Protein AF-A0A6P1EK55-F1 (afdb_monomer_lite)

Structure (mmCIF, N/CA/C/O backbone):
data_AF-A0A6P1EK55-F1
#
_entry.id   AF-A0A6P1EK55-F1
#
loop_
_atom_site.group_PDB
_atom_site.id
_atom_site.type_symbol
_atom_site.label_atom_id
_atom_site.label_alt_id
_atom_site.label_comp_id
_atom_site.label_asym_id
_atom_site.label_entity_id
_atom_site.label_seq_id
_atom_site.pdbx_PDB_ins_code
_atom_site.Cartn_x
_atom_site.Cartn_y
_atom_site.Cartn_z
_atom_site.occupancy
_atom_site.B_iso_or_equiv
_atom_site.auth_seq_id
_atom_site.auth_comp_id
_atom_site.auth_asym_id
_atom_site.auth_atom_id
_atom_site.pdbx_PDB_model_num
ATOM 1 N N . MET A 1 1 ? -19.192 19.370 23.115 1.00 61.22 1 MET A N 1
ATOM 2 C CA . MET A 1 1 ? -19.013 20.114 21.843 1.00 61.22 1 MET A CA 1
ATOM 3 C C . MET A 1 1 ? -17.616 20.716 21.624 1.00 61.22 1 MET A C 1
ATOM 5 O O . MET A 1 1 ? -16.922 20.220 20.747 1.00 61.22 1 MET A O 1
ATOM 9 N N . ARG A 1 2 ? -17.144 21.756 22.346 1.00 69.31 2 ARG A N 1
ATOM 10 C CA . ARG A 1 2 ? -15.851 22.427 22.015 1.00 69.31 2 ARG A CA 1
ATOM 11 C C . ARG A 1 2 ? -14.612 21.523 22.202 1.00 69.31 2 ARG A C 1
ATOM 13 O O . ARG A 1 2 ? -13.735 21.512 21.346 1.00 69.31 2 ARG A O 1
ATOM 20 N N . PHE A 1 3 ? -14.596 20.698 23.254 1.00 78.00 3 PHE A N 1
ATOM 21 C CA . PHE A 1 3 ? -13.532 19.711 23.511 1.00 78.00 3 PHE A CA 1
ATOM 22 C C . PHE A 1 3 ? -13.549 18.509 22.555 1.00 78.00 3 PHE A C 1
ATOM 24 O O . PHE A 1 3 ? -12.496 17.969 22.231 1.00 78.00 3 PHE A O 1
ATOM 31 N N . GLU A 1 4 ? -14.721 18.106 22.060 1.00 84.00 4 GLU A N 1
ATOM 32 C CA . GLU A 1 4 ? -14.837 17.007 21.088 1.00 84.00 4 GLU A CA 1
ATOM 33 C C . GLU A 1 4 ? -14.301 17.418 19.720 1.00 84.00 4 GLU A C 1
ATOM 35 O O . GLU A 1 4 ? -13.569 16.655 19.099 1.00 84.00 4 GLU A O 1
ATOM 40 N N . ARG A 1 5 ? -14.582 18.655 19.285 1.00 85.00 5 ARG A N 1
ATOM 41 C CA . ARG A 1 5 ? -13.997 19.208 18.055 1.00 85.00 5 ARG A CA 1
ATOM 42 C C . ARG A 1 5 ? -12.472 19.275 18.144 1.00 85.00 5 ARG A C 1
ATOM 44 O O . ARG A 1 5 ? -11.796 18.894 17.198 1.00 85.00 5 ARG A O 1
ATOM 51 N N . LEU A 1 6 ? -11.927 19.701 19.286 1.00 88.44 6 LEU A N 1
ATOM 52 C CA . LEU A 1 6 ? -10.477 19.735 19.498 1.00 88.44 6 LEU A CA 1
ATOM 53 C C . LEU A 1 6 ? -9.859 18.329 19.465 1.00 88.44 6 LEU A C 1
ATOM 55 O O . LEU A 1 6 ? -8.860 18.122 18.784 1.00 88.44 6 LEU A O 1
ATOM 59 N N . ARG A 1 7 ? -10.474 17.353 20.145 1.00 85.88 7 ARG A N 1
ATOM 60 C CA . ARG A 1 7 ? -10.045 15.945 20.092 1.00 85.88 7 ARG A CA 1
ATOM 61 C C . ARG A 1 7 ? -10.078 15.385 18.675 1.00 85.88 7 ARG A C 1
ATOM 63 O O . ARG A 1 7 ? -9.138 14.706 18.281 1.00 85.88 7 ARG A O 1
ATOM 70 N N . PHE A 1 8 ? -11.115 15.709 17.907 1.00 87.06 8 PHE A N 1
ATOM 71 C CA . PHE A 1 8 ? -11.221 15.312 16.509 1.00 87.06 8 PHE A CA 1
ATOM 72 C C . PHE A 1 8 ? -10.061 15.874 15.676 1.00 87.06 8 PHE A C 1
ATOM 74 O O . PHE A 1 8 ? -9.346 15.102 15.039 1.00 87.06 8 PHE A O 1
ATOM 81 N N . TYR A 1 9 ? -9.793 17.183 15.749 1.00 89.88 9 TYR A N 1
ATOM 82 C CA . TYR A 1 9 ? -8.681 17.790 15.009 1.00 89.88 9 TYR A CA 1
ATOM 83 C C . TYR A 1 9 ? -7.315 17.237 15.423 1.00 89.88 9 TYR A C 1
ATOM 85 O O . TYR A 1 9 ? -6.498 16.937 14.557 1.00 89.88 9 TYR A O 1
ATOM 93 N N . LEU A 1 10 ? -7.079 17.040 16.723 1.00 90.31 10 LEU A N 1
ATOM 94 C CA . LEU A 1 10 ? -5.837 16.438 17.216 1.00 90.31 10 LEU A CA 1
ATOM 95 C C . LEU A 1 10 ? -5.678 14.991 16.739 1.00 90.31 10 LEU A C 1
ATOM 97 O O . LEU A 1 10 ? -4.589 14.609 16.321 1.00 90.31 10 LEU A O 1
ATOM 101 N N . SER A 1 11 ? -6.757 14.202 16.743 1.00 88.06 11 SER A N 1
ATOM 102 C CA . SER A 1 11 ? -6.728 12.834 16.219 1.00 88.06 11 SER A CA 1
ATOM 103 C C . SER A 1 11 ? -6.469 12.797 14.712 1.00 88.06 11 SER A C 1
ATOM 105 O O . SER A 1 11 ? -5.687 11.968 14.257 1.00 88.06 11 SER A O 1
ATOM 107 N N . GLY A 1 12 ? -7.043 13.733 13.948 1.00 87.31 12 GLY A N 1
ATOM 108 C CA . GLY A 1 12 ? -6.786 13.871 12.515 1.00 87.31 12 GLY A CA 1
ATOM 109 C C . GLY A 1 12 ? -5.339 14.266 12.224 1.00 87.31 12 GLY A C 1
ATOM 110 O O . GLY A 1 12 ? -4.690 13.643 11.389 1.00 87.31 12 GLY A O 1
ATOM 111 N N . LEU A 1 13 ? -4.793 15.238 12.961 1.00 92.62 13 LEU A N 1
ATOM 112 C CA . LEU A 1 13 ? -3.391 15.637 12.828 1.00 92.62 13 LEU A CA 1
ATOM 113 C C . LEU A 1 13 ? -2.445 14.475 13.163 1.00 92.62 13 LEU A C 1
ATOM 115 O O . LEU A 1 13 ? -1.515 14.195 12.409 1.00 92.62 13 LEU A O 1
ATOM 119 N N . ALA A 1 14 ? -2.710 13.764 14.261 1.00 90.56 14 ALA A N 1
ATOM 120 C CA . ALA A 1 14 ? -1.938 12.592 14.655 1.00 90.56 14 ALA A CA 1
ATOM 121 C C . ALA A 1 14 ? -1.996 11.484 13.589 1.00 90.56 14 ALA A C 1
ATOM 123 O O . ALA A 1 14 ? -0.974 10.865 13.301 1.00 90.56 14 ALA A O 1
ATOM 124 N N . ALA A 1 15 ? -3.158 11.279 12.960 1.00 90.50 15 ALA A N 1
ATOM 125 C CA . ALA A 1 15 ? -3.330 10.338 11.858 1.00 90.50 15 ALA A CA 1
ATOM 126 C C . ALA A 1 15 ? -2.449 10.700 10.656 1.00 90.50 15 ALA A C 1
ATOM 128 O O . ALA A 1 15 ? -1.764 9.832 10.117 1.00 90.50 15 ALA A O 1
ATOM 129 N N . VAL A 1 16 ? -2.418 11.978 10.264 1.00 92.94 16 VAL A N 1
ATOM 130 C CA . VAL A 1 16 ? -1.593 12.457 9.143 1.00 92.94 16 VAL A CA 1
ATOM 131 C C . VAL A 1 16 ? -0.109 12.234 9.429 1.00 92.94 16 VAL A C 1
ATOM 133 O O . VAL A 1 16 ? 0.592 11.647 8.607 1.00 92.94 16 VAL A O 1
ATOM 136 N N . VAL A 1 17 ? 0.375 12.632 10.609 1.00 94.00 17 VAL A N 1
ATOM 137 C CA . VAL A 1 17 ? 1.786 12.426 10.985 1.00 94.00 17 VAL A CA 1
ATOM 138 C C . VAL A 1 17 ? 2.134 10.937 11.009 1.00 94.00 17 VAL A C 1
ATOM 140 O O . VAL A 1 17 ? 3.157 10.521 10.462 1.00 94.00 17 VAL A O 1
ATOM 143 N N . PHE A 1 18 ? 1.267 10.118 11.604 1.00 92.44 18 PHE A N 1
ATOM 144 C CA . PHE A 1 18 ? 1.476 8.679 11.690 1.00 92.44 18 PHE A CA 1
ATOM 145 C C . PHE A 1 18 ? 1.440 7.998 10.320 1.00 92.44 18 PHE A C 1
ATOM 147 O O . PHE A 1 18 ? 2.222 7.083 10.080 1.00 92.44 18 PHE A O 1
ATOM 154 N N . TYR A 1 19 ? 0.586 8.463 9.407 1.00 93.12 19 TYR A N 1
ATOM 155 C CA . TYR A 1 19 ? 0.544 7.988 8.028 1.00 93.12 19 TYR A CA 1
ATOM 156 C C . TYR A 1 19 ? 1.894 8.181 7.335 1.00 93.12 19 TYR A C 1
ATOM 158 O O . TYR A 1 19 ? 2.440 7.213 6.812 1.00 93.12 19 TYR A O 1
ATOM 166 N N . PHE A 1 20 ? 2.472 9.388 7.384 1.00 93.25 20 PHE A N 1
ATOM 167 C CA . PHE A 1 20 ? 3.785 9.646 6.781 1.00 93.25 20 PHE A CA 1
ATOM 168 C C . PHE A 1 20 ? 4.875 8.774 7.405 1.00 93.25 20 PHE A C 1
ATOM 170 O O . PHE A 1 20 ? 5.688 8.184 6.692 1.00 93.25 20 PHE A O 1
ATOM 177 N N . TYR A 1 21 ? 4.868 8.652 8.734 1.00 93.88 21 TYR A N 1
ATOM 178 C CA . TYR A 1 21 ? 5.820 7.801 9.438 1.00 93.88 21 TYR A CA 1
ATOM 179 C C . TYR A 1 21 ? 5.698 6.332 9.011 1.00 93.88 21 TYR A C 1
ATOM 181 O O . TYR A 1 21 ? 6.701 5.710 8.661 1.00 93.88 21 TYR A O 1
ATOM 189 N N . MET A 1 22 ? 4.478 5.785 8.990 1.00 92.50 22 MET A N 1
ATOM 190 C CA . MET A 1 22 ? 4.251 4.391 8.614 1.00 92.50 22 MET A CA 1
ATOM 191 C C . MET A 1 22 ? 4.515 4.126 7.145 1.00 92.50 22 MET A C 1
ATOM 193 O O . MET A 1 22 ? 5.096 3.095 6.824 1.00 92.50 22 MET A O 1
ATOM 197 N N . PHE A 1 23 ? 4.162 5.051 6.259 1.00 92.00 23 PHE A N 1
ATOM 198 C CA . PHE A 1 23 ? 4.492 4.937 4.848 1.00 92.00 23 PHE A CA 1
ATOM 199 C C . PHE A 1 23 ? 6.008 4.805 4.648 1.00 92.00 23 PHE A C 1
ATOM 201 O O . PHE A 1 23 ? 6.459 3.847 4.025 1.00 92.00 23 PHE A O 1
ATOM 208 N N . HIS A 1 24 ? 6.812 5.685 5.256 1.00 92.06 24 HIS A N 1
ATOM 209 C CA . HIS A 1 24 ? 8.272 5.589 5.167 1.00 92.06 24 HIS A CA 1
ATOM 210 C C . HIS A 1 24 ? 8.844 4.354 5.873 1.00 92.06 24 HIS A C 1
ATOM 212 O O . HIS A 1 24 ? 9.852 3.802 5.429 1.00 92.06 24 HIS A O 1
ATOM 218 N N . ALA A 1 25 ? 8.231 3.902 6.969 1.00 90.81 25 ALA A N 1
ATOM 219 C CA . ALA A 1 25 ? 8.637 2.671 7.640 1.00 90.81 25 ALA A CA 1
ATOM 220 C C . ALA A 1 25 ? 8.401 1.444 6.745 1.00 90.81 25 ALA A C 1
ATOM 222 O O . ALA A 1 25 ? 9.315 0.642 6.557 1.00 90.81 25 ALA A O 1
ATOM 223 N N . LEU A 1 26 ? 7.213 1.334 6.144 1.00 90.19 26 LEU A N 1
ATOM 224 C CA . LEU A 1 26 ? 6.860 0.275 5.199 1.00 90.19 26 LEU A CA 1
ATOM 225 C C . LEU A 1 26 ? 7.749 0.325 3.954 1.00 90.19 26 LEU A C 1
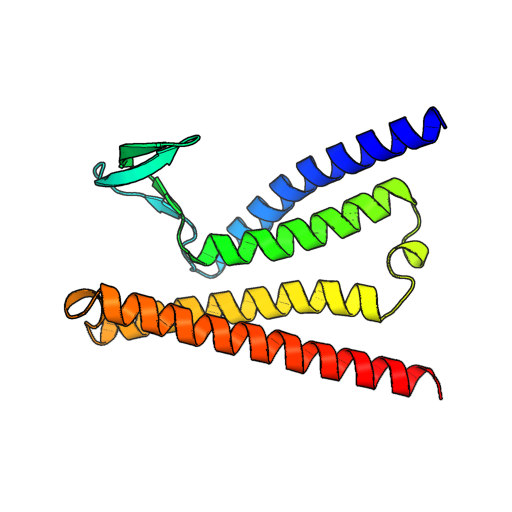ATOM 227 O O . LEU A 1 26 ? 8.304 -0.696 3.560 1.00 90.19 26 LEU A O 1
ATOM 231 N N . GLU A 1 27 ? 7.969 1.515 3.397 1.00 90.31 27 GLU A N 1
ATOM 232 C CA . GLU A 1 27 ? 8.888 1.741 2.280 1.00 90.31 27 GLU A CA 1
ATOM 233 C C . GLU A 1 27 ? 10.302 1.231 2.605 1.00 90.31 27 GLU A C 1
ATOM 235 O O . GLU A 1 27 ? 10.913 0.521 1.807 1.00 90.31 27 GLU A O 1
ATOM 240 N N . ARG A 1 28 ? 10.832 1.526 3.800 1.00 90.12 28 ARG A N 1
ATOM 241 C CA . ARG A 1 28 ? 12.145 1.018 4.235 1.00 90.12 28 ARG A CA 1
ATOM 242 C C . ARG A 1 28 ? 12.172 -0.500 4.389 1.00 90.12 28 ARG A C 1
ATOM 244 O O . ARG A 1 28 ? 13.184 -1.108 4.051 1.00 90.12 28 ARG A O 1
ATOM 251 N N . ILE A 1 29 ? 11.107 -1.107 4.912 1.00 88.81 29 ILE A N 1
ATOM 252 C CA . ILE A 1 29 ? 11.009 -2.567 5.060 1.00 88.81 29 ILE A CA 1
ATOM 253 C C . ILE A 1 29 ? 11.040 -3.234 3.683 1.00 88.81 29 ILE A C 1
ATOM 255 O O . ILE A 1 29 ? 11.835 -4.140 3.460 1.00 88.81 29 ILE A O 1
ATOM 259 N N . VAL A 1 30 ? 10.239 -2.735 2.745 1.00 88.69 30 VAL A N 1
ATOM 260 C CA . VAL A 1 30 ? 10.130 -3.266 1.380 1.00 88.69 30 VAL A CA 1
ATOM 261 C C . VAL A 1 30 ? 11.453 -3.134 0.627 1.00 88.69 30 VAL A C 1
ATOM 263 O O . VAL A 1 30 ? 11.931 -4.111 0.052 1.00 88.69 30 VAL A O 1
ATOM 266 N N . ASN A 1 31 ? 12.119 -1.980 0.736 1.00 87.00 31 ASN A N 1
ATOM 267 C CA . ASN A 1 31 ? 13.450 -1.790 0.157 1.00 87.00 31 ASN A CA 1
ATOM 268 C C . ASN A 1 31 ? 14.499 -2.739 0.765 1.00 87.00 31 ASN A C 1
ATOM 270 O O . ASN A 1 31 ? 15.365 -3.235 0.048 1.00 87.00 31 ASN A O 1
ATOM 274 N N . ARG A 1 32 ? 14.420 -3.054 2.068 1.00 88.56 32 ARG A N 1
ATOM 275 C CA . ARG A 1 32 ? 15.298 -4.064 2.697 1.00 88.56 32 ARG A CA 1
ATOM 276 C C . ARG A 1 32 ? 15.045 -5.483 2.190 1.00 88.56 32 ARG A C 1
ATOM 278 O O . ARG A 1 32 ? 15.960 -6.297 2.233 1.00 88.56 32 ARG A O 1
ATOM 285 N N . CYS A 1 33 ? 13.846 -5.770 1.693 1.00 85.31 33 CYS A N 1
ATOM 286 C CA . CYS A 1 33 ? 13.527 -7.027 1.018 1.00 85.31 33 CYS A CA 1
ATOM 287 C C . CYS A 1 33 ? 13.997 -7.060 -0.449 1.00 85.31 33 CYS A C 1
ATOM 289 O O . CYS A 1 33 ? 13.692 -8.017 -1.153 1.00 85.31 33 CYS A O 1
ATOM 291 N N . GLY A 1 34 ? 14.724 -6.039 -0.919 1.00 84.12 34 GLY A N 1
ATOM 292 C CA . GLY A 1 34 ? 15.222 -5.955 -2.294 1.00 84.12 34 GLY A CA 1
ATOM 293 C C . GLY A 1 34 ? 14.181 -5.482 -3.310 1.00 84.12 34 GLY A C 1
ATOM 294 O O . GLY A 1 34 ? 14.447 -5.501 -4.508 1.00 84.12 34 GLY A O 1
ATOM 295 N N . ILE A 1 35 ? 13.004 -5.045 -2.854 1.00 84.94 35 ILE A N 1
ATOM 296 C CA . ILE A 1 35 ? 11.946 -4.531 -3.723 1.00 84.94 35 ILE A CA 1
ATOM 297 C C . ILE A 1 35 ? 12.134 -3.023 -3.858 1.00 84.94 35 ILE A C 1
ATOM 299 O O . ILE A 1 35 ? 11.997 -2.279 -2.888 1.00 84.94 35 ILE A O 1
ATOM 303 N N . ILE A 1 36 ? 12.452 -2.577 -5.069 1.00 85.38 36 ILE A N 1
ATOM 304 C CA . ILE A 1 36 ? 12.715 -1.170 -5.369 1.00 85.38 36 ILE A CA 1
ATOM 305 C C . ILE A 1 36 ? 11.394 -0.400 -5.321 1.00 85.38 36 ILE A C 1
ATOM 307 O O . ILE A 1 36 ? 10.511 -0.647 -6.137 1.00 85.38 36 ILE A O 1
ATOM 311 N N . THR A 1 37 ? 11.254 0.552 -4.394 1.00 83.94 37 THR A N 1
ATOM 312 C CA . THR A 1 37 ? 10.054 1.408 -4.327 1.00 83.94 37 THR A CA 1
ATOM 313 C C . THR A 1 37 ? 10.180 2.679 -5.165 1.00 83.94 37 THR A C 1
ATOM 315 O O . THR A 1 37 ? 9.170 3.187 -5.655 1.00 83.94 37 THR A O 1
ATOM 318 N N . ARG A 1 38 ? 11.404 3.174 -5.376 1.00 85.06 38 ARG A N 1
ATOM 319 C CA . ARG A 1 38 ? 11.707 4.377 -6.166 1.00 85.06 38 ARG A CA 1
ATOM 320 C C . ARG A 1 38 ? 12.776 4.087 -7.202 1.00 85.06 38 ARG A C 1
ATOM 322 O O . ARG A 1 38 ? 13.804 3.499 -6.880 1.00 85.06 38 ARG A O 1
ATOM 329 N N . ILE A 1 39 ? 12.538 4.533 -8.427 1.00 83.00 39 ILE A N 1
ATOM 330 C CA . ILE A 1 39 ? 13.489 4.438 -9.527 1.00 83.00 39 ILE A CA 1
ATOM 331 C C . ILE A 1 39 ? 14.130 5.807 -9.702 1.00 83.00 39 ILE A C 1
ATOM 333 O O . ILE A 1 39 ? 13.448 6.765 -10.057 1.00 83.00 39 ILE A O 1
ATOM 337 N N . HIS A 1 40 ? 15.441 5.869 -9.485 1.00 84.94 40 HIS A N 1
ATOM 338 C CA . HIS A 1 40 ? 16.241 7.039 -9.820 1.00 84.94 40 HIS A CA 1
ATOM 339 C C . HIS A 1 40 ? 16.782 6.899 -11.245 1.00 84.94 40 HIS A C 1
ATOM 341 O O . HIS A 1 40 ? 17.460 5.919 -11.569 1.00 84.94 40 HIS A O 1
ATOM 347 N N . TYR A 1 41 ? 16.492 7.871 -12.104 1.00 80.50 41 TYR A N 1
ATOM 348 C CA . TYR A 1 41 ? 17.034 7.947 -13.453 1.00 80.50 41 TYR A CA 1
ATOM 349 C C . TYR A 1 41 ? 18.314 8.780 -13.451 1.00 80.50 41 TYR A C 1
ATOM 351 O O . TYR A 1 41 ? 18.301 9.964 -13.129 1.00 80.50 41 TYR A O 1
ATOM 359 N N . SER A 1 42 ? 19.419 8.183 -13.905 1.00 83.88 42 SER A N 1
ATOM 360 C CA . SER A 1 42 ? 20.710 8.872 -14.060 1.00 83.88 42 SER A CA 1
ATOM 361 C C . SER A 1 42 ? 20.678 10.036 -15.059 1.00 83.88 42 SER A C 1
ATOM 363 O O . SER A 1 42 ? 21.588 10.860 -15.091 1.00 83.88 42 SER A O 1
ATOM 365 N N . SER A 1 43 ? 19.649 10.108 -15.901 1.00 84.19 43 SER A N 1
ATOM 366 C CA . SER A 1 43 ? 19.382 11.236 -16.789 1.00 84.19 43 SER A CA 1
ATOM 367 C C . SER A 1 43 ? 17.883 11.530 -16.776 1.00 84.19 43 SER A C 1
ATOM 369 O O . SER A 1 43 ? 17.108 10.567 -16.830 1.00 84.19 43 SER A O 1
ATOM 371 N N . PRO A 1 44 ? 17.462 12.809 -16.733 1.00 84.25 44 PRO A N 1
ATOM 372 C CA . PRO A 1 44 ? 16.048 13.160 -16.674 1.00 84.25 44 PRO A CA 1
ATOM 373 C C . PRO A 1 44 ? 15.263 12.517 -17.822 1.00 84.25 44 PRO A C 1
ATOM 375 O O . PRO A 1 44 ? 15.692 12.522 -18.981 1.00 84.25 44 PRO A O 1
ATOM 378 N N . LYS A 1 45 ? 14.112 11.922 -17.502 1.00 82.50 45 LYS A N 1
ATOM 379 C CA . LYS A 1 45 ? 13.217 11.303 -18.484 1.00 82.50 45 LYS A CA 1
ATOM 380 C C . LYS A 1 45 ? 11.989 12.181 -18.665 1.00 82.50 45 LYS A C 1
ATOM 382 O O . LYS A 1 45 ? 11.301 12.480 -17.696 1.00 82.50 45 LYS A O 1
ATOM 387 N N . LYS A 1 46 ? 11.682 12.546 -19.912 1.00 84.81 46 LYS A N 1
ATOM 388 C CA . LYS A 1 46 ? 10.444 13.264 -20.235 1.00 84.81 46 LYS A CA 1
ATOM 389 C C . LYS A 1 46 ? 9.244 12.331 -20.106 1.00 84.81 46 LYS A C 1
ATOM 391 O O . LYS A 1 46 ? 9.196 11.304 -20.787 1.00 84.81 46 LYS A O 1
ATOM 396 N N . LYS A 1 47 ? 8.292 12.681 -19.245 1.00 82.62 47 LYS A N 1
ATOM 397 C CA . LYS A 1 47 ? 7.046 11.936 -19.029 1.00 82.62 47 LYS A CA 1
ATOM 398 C C . LYS A 1 47 ? 5.867 12.894 -18.886 1.00 82.62 47 LYS A C 1
ATOM 400 O O . LYS A 1 47 ? 6.028 14.065 -18.557 1.00 82.62 47 LYS A O 1
ATOM 405 N N . TRP A 1 48 ? 4.673 12.374 -19.155 1.00 82.31 48 TRP A N 1
ATOM 406 C CA . TRP A 1 48 ? 3.433 13.071 -18.844 1.00 82.31 48 TRP A CA 1
ATOM 407 C C . TRP A 1 48 ? 3.142 12.946 -17.350 1.00 82.31 48 TRP A C 1
ATOM 409 O O . TRP A 1 48 ? 2.929 11.842 -16.851 1.00 82.31 48 TRP A O 1
ATOM 419 N N . THR A 1 49 ? 3.116 14.080 -16.663 1.00 80.06 49 THR A N 1
ATOM 420 C CA . THR A 1 49 ? 2.835 14.190 -15.232 1.00 80.06 49 THR A CA 1
ATOM 421 C C . THR A 1 49 ? 1.540 14.970 -15.054 1.00 80.06 49 THR A C 1
ATOM 423 O O . THR A 1 49 ? 1.347 16.021 -15.665 1.00 80.06 49 THR A O 1
ATOM 426 N N . TYR A 1 50 ? 0.633 14.456 -14.229 1.00 76.50 50 TYR A N 1
ATOM 427 C CA . TYR A 1 50 ? -0.603 15.154 -13.889 1.00 76.50 50 TYR A CA 1
ATOM 428 C C . TYR A 1 50 ? -0.357 16.042 -12.666 1.00 76.50 50 TYR A C 1
ATOM 430 O O . TYR A 1 50 ? -0.041 15.534 -11.589 1.00 76.50 50 TYR A O 1
ATOM 438 N N . ILE A 1 51 ? -0.452 17.362 -12.835 1.00 80.62 51 ILE A N 1
ATOM 439 C CA . ILE A 1 51 ? -0.197 18.349 -11.776 1.00 80.62 51 ILE A CA 1
ATOM 440 C C . ILE A 1 51 ? -1.420 19.260 -11.670 1.00 80.62 51 ILE A C 1
ATOM 442 O O . ILE A 1 51 ? -1.778 19.952 -12.623 1.00 80.62 51 ILE A O 1
ATOM 446 N N . GLY A 1 52 ? -2.069 19.268 -10.504 1.00 83.19 52 GLY A N 1
ATOM 447 C CA . GLY A 1 52 ? -3.351 19.954 -10.339 1.00 83.19 52 GLY A CA 1
ATOM 448 C C . GLY A 1 52 ? -4.406 19.326 -11.248 1.00 83.19 52 GLY A C 1
ATOM 449 O O . GLY A 1 52 ? -4.701 18.146 -11.093 1.00 83.19 52 GLY A O 1
ATOM 450 N N . ASP A 1 53 ? -4.914 20.102 -12.206 1.00 87.81 53 ASP A N 1
ATOM 451 C CA . ASP A 1 53 ? -5.952 19.667 -13.150 1.00 87.81 53 ASP A CA 1
ATOM 452 C C . ASP A 1 53 ? -5.464 19.534 -14.604 1.00 87.81 53 ASP A C 1
ATOM 454 O O . ASP A 1 53 ? -6.269 19.413 -15.525 1.00 87.81 53 ASP A O 1
ATOM 458 N N . ASN A 1 54 ? -4.148 19.563 -14.841 1.00 86.31 54 ASN A N 1
ATOM 459 C CA . ASN A 1 54 ? -3.586 19.530 -16.191 1.00 86.31 54 ASN A CA 1
ATOM 460 C C . ASN A 1 54 ? -2.470 18.491 -16.336 1.00 86.31 54 ASN A C 1
ATOM 462 O O . ASN A 1 54 ? -1.717 18.195 -15.405 1.00 86.31 54 ASN A O 1
ATOM 466 N N . TRP A 1 55 ? -2.346 17.970 -17.556 1.00 88.25 55 TRP A N 1
ATOM 467 C CA . TRP A 1 55 ? -1.224 17.139 -17.972 1.00 88.25 55 TRP A CA 1
ATOM 468 C C . TRP A 1 55 ? -0.076 18.020 -18.458 1.00 88.25 55 TRP A C 1
ATOM 470 O O . TRP A 1 55 ? -0.248 18.827 -19.370 1.00 88.25 55 TRP A O 1
ATOM 480 N N . TYR A 1 56 ? 1.101 17.829 -17.872 1.00 84.75 56 TYR A N 1
ATOM 481 C CA . TYR A 1 56 ? 2.336 18.505 -18.252 1.00 84.75 56 TYR A CA 1
ATOM 482 C C . TYR A 1 56 ? 3.341 17.484 -18.764 1.00 84.75 56 TYR A C 1
ATOM 484 O O . TYR A 1 56 ? 3.432 16.378 -18.236 1.00 84.75 56 TYR A O 1
ATOM 492 N N . PHE A 1 57 ? 4.094 17.848 -19.796 1.00 87.31 57 PHE A N 1
ATOM 493 C CA . PHE A 1 57 ? 5.201 17.035 -20.278 1.00 87.31 57 PHE A CA 1
ATOM 494 C C . PHE A 1 57 ? 6.489 17.556 -19.644 1.00 87.31 57 PHE A C 1
ATOM 496 O O . PHE A 1 57 ? 7.016 18.577 -20.083 1.00 87.31 57 PHE A O 1
ATOM 503 N N . ASP A 1 58 ? 6.940 16.888 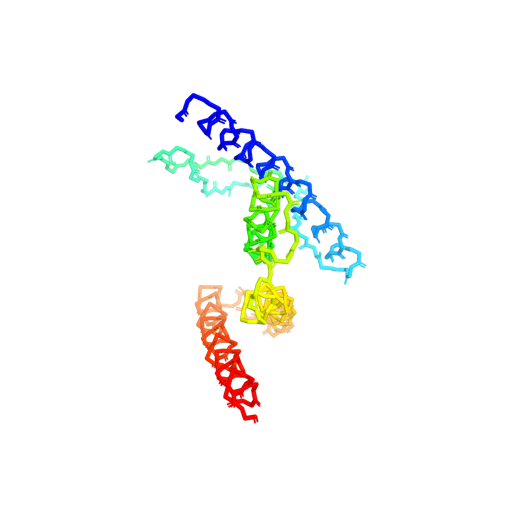-18.584 1.00 86.19 58 ASP A N 1
ATOM 504 C CA . ASP A 1 58 ? 8.015 17.370 -17.713 1.00 86.19 58 ASP A CA 1
ATOM 505 C C . ASP A 1 58 ? 9.153 16.348 -17.586 1.00 86.19 58 ASP A C 1
ATOM 507 O O . ASP A 1 58 ? 8.995 15.160 -17.889 1.00 86.19 58 ASP A O 1
ATOM 511 N N . GLU A 1 59 ? 10.324 16.823 -17.175 1.00 87.06 59 GLU A N 1
ATOM 512 C CA . GLU A 1 59 ? 11.519 16.015 -16.960 1.00 87.06 59 GLU A CA 1
ATOM 513 C C . GLU A 1 59 ? 11.572 15.492 -15.525 1.00 87.06 59 GLU A C 1
ATOM 515 O O . GLU A 1 59 ? 11.687 16.242 -14.561 1.00 87.06 59 GLU A O 1
ATOM 520 N N . VAL A 1 60 ? 11.517 14.168 -15.387 1.00 81.50 60 VAL A N 1
ATOM 521 C CA . VAL A 1 60 ? 11.465 13.490 -14.094 1.00 81.50 60 VAL A CA 1
ATOM 522 C C . VAL A 1 60 ? 12.761 12.715 -13.865 1.00 81.50 60 VAL A C 1
ATOM 524 O O . VAL A 1 60 ? 13.180 11.913 -14.706 1.00 81.50 60 VAL A O 1
ATOM 527 N N . THR A 1 61 ? 13.403 12.955 -12.722 1.00 85.56 61 THR A N 1
ATOM 528 C CA . THR A 1 61 ? 14.610 12.235 -12.275 1.00 85.56 61 THR A CA 1
ATOM 529 C C . THR A 1 61 ? 14.294 11.086 -11.327 1.00 85.56 61 THR A C 1
ATOM 531 O O . THR A 1 61 ? 15.046 10.122 -11.287 1.00 85.56 61 THR A O 1
ATOM 534 N N . ASP A 1 62 ? 13.180 11.159 -10.602 1.00 80.75 62 ASP A N 1
ATOM 535 C CA . ASP A 1 62 ? 12.741 10.132 -9.659 1.00 80.75 62 ASP A CA 1
ATOM 536 C C . ASP A 1 62 ? 11.293 9.753 -9.924 1.00 80.75 62 ASP A C 1
ATOM 538 O O . ASP A 1 62 ? 10.424 10.618 -10.000 1.00 80.75 62 ASP A O 1
ATOM 542 N N . ASP A 1 63 ? 11.030 8.455 -10.019 1.00 79.62 63 ASP A N 1
ATOM 543 C CA . ASP A 1 63 ? 9.682 7.938 -10.219 1.00 79.62 63 ASP A CA 1
ATOM 544 C C . ASP A 1 63 ? 9.345 6.867 -9.185 1.00 79.62 63 ASP A C 1
ATOM 546 O O . ASP A 1 63 ? 10.201 6.090 -8.745 1.00 79.62 63 ASP A O 1
ATOM 550 N N . PHE A 1 64 ? 8.081 6.827 -8.781 1.00 80.50 64 PHE A N 1
ATOM 551 C CA . PHE A 1 64 ? 7.595 5.790 -7.888 1.00 80.50 64 PHE A CA 1
ATOM 552 C C . PHE A 1 64 ? 7.271 4.539 -8.691 1.00 80.50 64 PHE A C 1
ATOM 554 O O . PHE A 1 64 ? 6.664 4.582 -9.759 1.00 80.50 64 PHE A O 1
ATOM 561 N N . THR A 1 65 ? 7.639 3.386 -8.146 1.00 80.88 65 THR A N 1
ATOM 562 C CA . THR A 1 65 ? 7.147 2.121 -8.688 1.00 80.88 65 THR A CA 1
ATOM 563 C C . THR A 1 65 ? 5.673 1.939 -8.346 1.00 80.88 65 THR A C 1
ATOM 565 O O . THR A 1 65 ? 5.162 2.447 -7.346 1.00 80.88 65 THR A O 1
ATOM 568 N N . SER A 1 66 ? 4.982 1.140 -9.147 1.00 75.94 66 SER A N 1
ATOM 569 C CA . SER A 1 66 ? 3.592 0.757 -8.897 1.00 75.94 66 SER A CA 1
ATOM 570 C C . SER A 1 66 ? 3.401 -0.012 -7.578 1.00 75.94 66 SER A C 1
ATOM 572 O O . SER A 1 66 ? 2.303 0.012 -7.026 1.00 75.94 66 SER A O 1
ATOM 574 N N . VAL A 1 67 ? 4.471 -0.592 -7.016 1.00 81.88 67 VAL A N 1
ATOM 575 C CA . VAL A 1 67 ? 4.505 -1.215 -5.679 1.00 81.88 67 VAL A CA 1
ATOM 576 C C . VAL A 1 67 ? 4.102 -0.224 -4.586 1.00 81.88 67 VAL A C 1
ATOM 578 O O . VAL A 1 67 ? 3.440 -0.593 -3.617 1.00 81.88 67 VAL A O 1
ATOM 581 N N . VAL A 1 68 ? 4.448 1.056 -4.749 1.00 84.50 68 VAL A N 1
ATOM 582 C CA . VAL A 1 68 ? 4.160 2.103 -3.759 1.00 84.50 68 VAL A CA 1
ATOM 583 C C . VAL A 1 68 ? 2.663 2.302 -3.546 1.00 84.50 68 VAL A C 1
ATOM 585 O O . VAL A 1 68 ? 2.236 2.592 -2.427 1.00 84.50 68 VAL A O 1
ATOM 588 N N . VAL A 1 69 ? 1.847 2.057 -4.575 1.00 80.62 69 VAL A N 1
ATOM 589 C CA . VAL A 1 69 ? 0.383 2.136 -4.471 1.00 80.62 69 VAL A CA 1
ATOM 590 C C . VAL A 1 69 ? -0.142 1.156 -3.418 1.00 80.62 69 VAL A C 1
ATO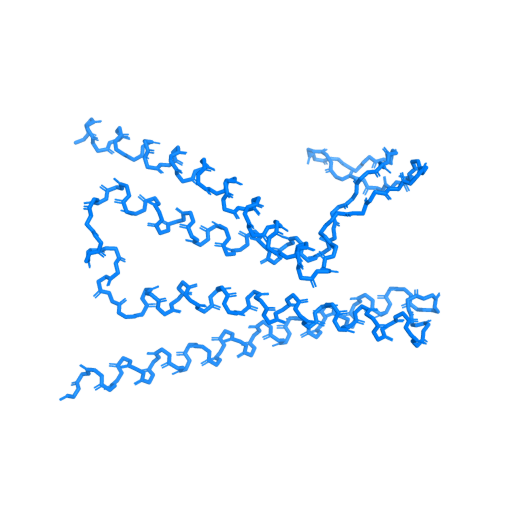M 592 O O . VAL A 1 69 ? -1.010 1.507 -2.618 1.00 80.62 69 VAL A O 1
ATOM 595 N N . PHE A 1 70 ? 0.448 -0.038 -3.341 1.00 83.94 70 PHE A N 1
ATOM 596 C CA . PHE A 1 70 ? 0.092 -1.056 -2.353 1.00 83.94 70 PHE A CA 1
ATOM 597 C C . PHE A 1 70 ? 0.621 -0.757 -0.945 1.00 83.94 70 PHE A C 1
ATOM 599 O O . PHE A 1 70 ? 0.188 -1.399 0.004 1.00 83.94 70 PHE A O 1
ATOM 606 N N . LEU A 1 71 ? 1.503 0.234 -0.772 1.00 86.94 71 LEU A N 1
ATOM 607 C CA . LEU A 1 71 ? 1.963 0.698 0.545 1.00 86.94 71 LEU A CA 1
ATOM 608 C C . LEU A 1 71 ? 1.079 1.800 1.128 1.00 86.94 71 LEU A C 1
ATOM 610 O O . LEU A 1 71 ? 0.974 1.917 2.351 1.00 86.94 71 LEU A O 1
ATOM 614 N N . PHE A 1 72 ? 0.396 2.574 0.280 1.00 86.69 72 PHE A N 1
ATOM 615 C CA . PHE A 1 72 ? -0.536 3.600 0.746 1.00 86.69 72 PHE A CA 1
ATOM 616 C C . PHE A 1 72 ? -1.710 3.007 1.514 1.00 86.69 72 PHE A C 1
ATOM 618 O O . PHE A 1 72 ? -2.080 3.521 2.567 1.00 86.69 72 PHE A O 1
ATOM 625 N N . VAL A 1 73 ? -2.268 1.904 1.020 1.00 85.50 73 VAL A N 1
ATOM 626 C CA . VAL A 1 73 ? -3.424 1.246 1.633 1.00 85.50 73 VAL A CA 1
ATOM 627 C C . VAL A 1 73 ? -3.153 0.814 3.085 1.00 85.50 73 VAL A C 1
ATOM 629 O O . VAL A 1 73 ? -3.872 1.276 3.972 1.00 85.50 73 VAL A O 1
ATOM 632 N N . PRO A 1 74 ? -2.118 0.008 3.399 1.00 85.62 74 PRO A N 1
ATOM 633 C CA . PRO A 1 74 ? -1.832 -0.382 4.775 1.00 85.62 74 PRO A CA 1
ATOM 634 C C . PRO A 1 74 ? -1.420 0.815 5.641 1.00 85.62 74 PRO A C 1
ATOM 636 O O . PRO A 1 74 ? -1.800 0.862 6.809 1.00 85.62 74 PRO A O 1
ATOM 639 N N . ALA A 1 75 ? -0.720 1.817 5.092 1.00 89.00 75 ALA A N 1
ATOM 640 C CA . ALA A 1 75 ? -0.401 3.040 5.830 1.00 89.00 75 ALA A CA 1
ATOM 641 C C . ALA A 1 75 ? -1.668 3.824 6.229 1.00 89.00 75 ALA A C 1
ATOM 643 O O . ALA A 1 75 ? -1.776 4.267 7.375 1.00 89.00 75 ALA A O 1
ATOM 644 N N . LEU A 1 76 ? -2.647 3.958 5.326 1.00 87.50 76 LEU A N 1
ATOM 645 C CA . LEU A 1 76 ? -3.942 4.591 5.604 1.00 87.50 76 LEU A CA 1
ATOM 646 C C . LEU A 1 76 ? -4.748 3.799 6.632 1.00 87.50 76 LEU A C 1
ATOM 648 O O . LEU A 1 76 ? -5.296 4.384 7.564 1.00 87.50 76 LEU A O 1
ATOM 652 N N . VAL A 1 77 ? -4.795 2.473 6.492 1.00 86.38 77 VAL A N 1
ATOM 653 C CA . VAL A 1 77 ? -5.500 1.593 7.431 1.00 86.38 77 VAL A CA 1
ATOM 654 C C . VAL A 1 77 ? -4.899 1.724 8.831 1.00 86.38 77 VAL A C 1
ATOM 656 O O . VAL A 1 77 ? -5.621 1.991 9.790 1.00 86.38 77 VAL A O 1
ATOM 659 N N . LEU A 1 78 ? -3.575 1.621 8.960 1.00 87.81 78 LEU A N 1
ATOM 660 C CA . LEU A 1 78 ? -2.882 1.787 10.239 1.00 87.81 78 LEU A CA 1
ATOM 661 C C . LEU A 1 78 ? -3.086 3.193 10.824 1.00 87.81 78 LEU A C 1
ATOM 663 O O . LEU A 1 78 ? -3.336 3.327 12.021 1.00 87.81 78 LEU A O 1
ATOM 667 N N . SER A 1 79 ? -3.042 4.231 9.985 1.00 89.69 79 SER A N 1
ATOM 668 C CA . SER A 1 79 ? -3.327 5.615 10.378 1.00 89.69 79 SER A CA 1
ATOM 669 C C . SER A 1 79 ? -4.753 5.801 10.896 1.00 89.69 79 SER A C 1
ATOM 671 O O . SER A 1 79 ? -4.948 6.439 11.929 1.00 89.69 79 SER A O 1
ATOM 673 N N . TYR A 1 80 ? -5.744 5.173 10.265 1.00 87.88 80 TYR A N 1
ATOM 674 C CA . TYR A 1 80 ? -7.127 5.186 10.734 1.00 87.88 80 TYR A CA 1
ATOM 675 C C . TYR A 1 80 ? -7.278 4.547 12.124 1.00 87.88 80 TYR A C 1
ATOM 677 O O . TYR A 1 80 ? -7.903 5.134 13.015 1.00 87.88 80 TYR A O 1
ATOM 685 N N . TYR A 1 81 ? -6.674 3.375 12.352 1.00 84.50 81 TYR A N 1
ATOM 686 C CA . TYR A 1 81 ? -6.705 2.735 13.673 1.00 84.50 81 TYR A CA 1
ATOM 687 C C . TYR A 1 81 ? -5.956 3.559 14.723 1.00 84.50 81 TYR A C 1
ATOM 689 O O . TYR A 1 81 ? -6.425 3.675 15.857 1.00 84.50 81 TYR A O 1
ATOM 697 N N . PHE A 1 82 ? -4.848 4.199 14.345 1.00 86.38 82 PHE A N 1
ATOM 698 C CA . PHE A 1 82 ? -4.125 5.119 15.217 1.00 86.38 82 PHE A CA 1
ATOM 699 C C . PHE A 1 82 ? -4.955 6.366 15.561 1.00 86.38 82 PHE A C 1
ATOM 701 O O . PHE A 1 82 ? -5.012 6.765 16.721 1.00 86.38 82 PHE A O 1
ATOM 708 N N . ALA A 1 83 ? -5.687 6.934 14.600 1.00 86.69 83 ALA A N 1
ATOM 709 C CA . ALA A 1 83 ? -6.607 8.046 14.837 1.00 86.69 83 ALA A CA 1
ATOM 710 C C . ALA A 1 83 ? -7.685 7.671 15.864 1.00 86.69 83 ALA A C 1
ATOM 712 O O . ALA A 1 83 ? -7.938 8.418 16.811 1.00 86.69 83 ALA A O 1
ATOM 713 N N . ARG A 1 84 ? -8.285 6.478 15.722 1.00 85.00 84 ARG A N 1
ATOM 714 C CA . ARG A 1 84 ? -9.259 5.945 16.690 1.00 85.00 84 ARG A CA 1
ATOM 715 C C . ARG A 1 84 ? -8.633 5.733 18.065 1.00 85.00 84 ARG A C 1
ATOM 717 O O . ARG A 1 84 ? -9.269 6.064 19.064 1.00 85.00 84 ARG A O 1
ATOM 724 N N . LEU A 1 85 ? -7.399 5.232 18.123 1.00 86.81 85 LEU A N 1
ATOM 725 C CA . LEU A 1 85 ? -6.645 5.084 19.368 1.00 86.81 85 LEU A CA 1
ATOM 726 C C . LEU A 1 85 ? -6.465 6.423 20.078 1.00 86.81 85 LEU A C 1
ATOM 728 O O . LEU A 1 85 ? -6.785 6.525 21.256 1.00 86.81 85 LEU A O 1
ATOM 732 N N . VAL A 1 86 ? -6.020 7.456 19.366 1.00 87.00 86 VAL A N 1
ATOM 733 C CA . VAL A 1 86 ? -5.828 8.800 19.930 1.00 87.00 86 VAL A CA 1
ATOM 734 C C . VAL A 1 86 ? -7.164 9.423 20.348 1.00 87.00 86 VAL A C 1
ATOM 736 O O . VAL A 1 86 ? -7.242 10.108 21.366 1.00 87.00 86 VAL A O 1
ATOM 739 N N . TYR A 1 87 ? -8.238 9.172 19.595 1.00 85.19 87 TYR A N 1
ATOM 740 C CA . TYR A 1 87 ? -9.555 9.731 19.889 1.00 85.19 87 TYR A CA 1
ATOM 741 C C . TYR A 1 87 ? -10.207 9.107 21.135 1.00 85.19 87 TYR A C 1
ATOM 743 O O . TYR A 1 87 ? -10.728 9.829 21.989 1.00 85.19 87 TYR A O 1
ATOM 751 N N . PHE A 1 88 ? -10.186 7.774 21.253 1.00 84.56 88 PHE A N 1
ATOM 752 C CA . PHE A 1 88 ? -10.845 7.050 22.347 1.00 84.56 88 PHE A CA 1
ATOM 753 C C . PHE A 1 88 ? -9.931 6.762 23.542 1.00 84.56 88 PHE A C 1
ATOM 755 O O . PHE A 1 88 ? -10.442 6.557 24.640 1.00 84.56 88 PHE A O 1
ATOM 762 N N . TRP A 1 89 ? -8.611 6.756 23.338 1.00 82.62 89 TRP A N 1
ATOM 763 C CA . TRP A 1 89 ? -7.584 6.397 24.326 1.00 82.62 89 TRP A CA 1
ATOM 764 C C . TRP A 1 89 ? -7.737 4.997 24.942 1.00 82.62 89 TRP A C 1
ATOM 766 O O . TRP A 1 89 ? -7.179 4.707 25.997 1.00 82.62 89 TRP A O 1
ATOM 776 N N . ASP A 1 90 ? -8.492 4.119 24.282 1.00 80.94 90 ASP A N 1
ATOM 777 C CA . ASP A 1 90 ? -8.843 2.794 24.783 1.00 80.94 90 ASP A CA 1
ATOM 778 C C . ASP A 1 90 ? -8.663 1.744 23.683 1.00 80.94 90 ASP A C 1
ATOM 780 O O . ASP A 1 90 ? -9.441 1.669 22.729 1.00 80.94 90 ASP A O 1
ATOM 784 N N . LEU A 1 91 ? -7.637 0.904 23.841 1.00 75.38 91 LEU A N 1
ATOM 785 C CA . LEU A 1 91 ? -7.332 -0.201 22.930 1.00 75.38 91 LEU A CA 1
ATOM 786 C C . LEU A 1 91 ? -8.487 -1.200 22.814 1.00 75.38 91 LEU A C 1
ATOM 788 O O . LEU A 1 91 ? -8.771 -1.665 21.710 1.00 75.38 91 LEU A O 1
ATOM 792 N N . LYS A 1 92 ? -9.182 -1.502 23.920 1.00 76.25 92 LYS A N 1
ATOM 793 C CA . LYS A 1 92 ? -10.313 -2.441 23.911 1.00 76.25 92 LYS A CA 1
ATOM 794 C C . LYS A 1 92 ? -11.485 -1.879 23.123 1.00 76.25 92 LYS A C 1
ATOM 796 O O . LYS A 1 92 ? -12.214 -2.636 22.501 1.00 76.25 92 LYS A O 1
ATOM 801 N N . ARG A 1 93 ? -11.659 -0.557 23.118 1.00 73.62 93 ARG A N 1
ATOM 802 C CA . ARG A 1 93 ? -12.717 0.116 22.353 1.00 73.62 93 ARG A CA 1
ATOM 803 C C . ARG A 1 93 ? -12.384 0.265 20.867 1.00 73.62 93 ARG A C 1
ATOM 805 O O . ARG A 1 93 ? -13.289 0.354 20.041 1.00 73.62 93 ARG A O 1
ATOM 812 N N . VAL A 1 94 ? -11.100 0.310 20.516 1.00 70.75 94 VAL A N 1
ATOM 813 C CA . VAL A 1 94 ? -10.635 0.384 19.120 1.00 70.75 94 VAL A CA 1
ATOM 814 C C . VAL A 1 94 ? -10.682 -0.985 18.447 1.00 70.75 94 VAL A C 1
ATOM 816 O O . VAL A 1 94 ? -11.139 -1.081 17.312 1.00 70.75 94 VAL A O 1
ATOM 819 N N . PHE A 1 95 ? -10.265 -2.029 19.164 1.00 73.94 95 PHE A N 1
ATOM 820 C CA . PHE A 1 95 ? -10.268 -3.421 18.710 1.00 73.94 95 PHE A CA 1
ATOM 821 C C . PHE A 1 95 ? -11.323 -4.245 19.451 1.00 73.94 95 PHE A C 1
ATOM 823 O O . PHE A 1 95 ? -11.070 -5.370 19.877 1.00 73.94 95 PHE A O 1
ATOM 830 N N . SER A 1 96 ? -12.511 -3.666 19.634 1.00 66.94 96 SER A N 1
ATOM 831 C CA . SER A 1 96 ? -13.603 -4.293 20.387 1.00 66.94 96 SER A CA 1
ATOM 832 C C . SER A 1 96 ? -14.104 -5.577 19.743 1.00 66.94 96 SER A C 1
ATOM 834 O O . SER A 1 96 ? -14.657 -6.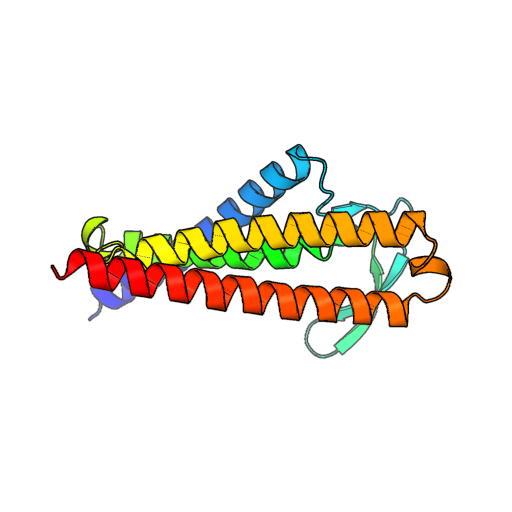440 20.419 1.00 66.94 96 SER A O 1
ATOM 836 N N . THR A 1 97 ? -13.899 -5.705 18.435 1.00 61.94 97 THR A N 1
ATOM 837 C CA . THR A 1 97 ? -14.326 -6.850 17.649 1.00 61.94 97 THR A CA 1
ATOM 838 C C . THR A 1 97 ? -13.114 -7.483 16.995 1.00 61.94 97 THR A C 1
ATOM 840 O O . THR A 1 97 ? -12.307 -6.801 16.366 1.00 61.94 97 THR A O 1
ATOM 843 N N . TRP A 1 98 ? -13.026 -8.810 17.052 1.00 66.00 98 TRP A N 1
ATOM 844 C CA . TRP A 1 98 ? -12.019 -9.574 16.309 1.00 66.00 98 TRP A CA 1
ATOM 845 C C . TRP A 1 98 ? -12.058 -9.261 14.802 1.00 66.00 98 TRP A C 1
ATOM 847 O O . TRP A 1 98 ? -11.039 -9.298 14.123 1.00 66.00 98 TRP A O 1
ATOM 857 N N . CYS A 1 99 ? -13.233 -8.865 14.300 1.00 68.06 99 CYS A N 1
ATOM 858 C CA . CYS A 1 99 ? -13.434 -8.371 12.942 1.00 68.06 99 CYS A CA 1
ATOM 859 C C . CYS A 1 99 ? -12.582 -7.127 12.621 1.00 68.06 99 CYS A C 1
ATOM 861 O O . CYS A 1 99 ? -12.033 -7.049 11.529 1.00 68.06 99 CYS A O 1
ATOM 863 N N . ASP A 1 100 ? -12.402 -6.197 13.568 1.00 69.88 100 ASP A N 1
ATOM 864 C CA . ASP A 1 100 ? -11.614 -4.972 13.366 1.00 69.88 100 ASP A CA 1
ATOM 865 C C . ASP A 1 100 ? -10.111 -5.274 13.271 1.00 69.88 100 ASP A C 1
ATOM 867 O O . ASP A 1 100 ? -9.432 -4.806 12.359 1.00 69.88 100 ASP A O 1
ATOM 871 N N . ALA A 1 101 ? -9.584 -6.103 14.178 1.00 72.38 101 ALA A N 1
ATOM 872 C CA . ALA A 1 101 ? -8.188 -6.550 14.119 1.00 72.38 101 ALA A CA 1
ATOM 873 C C . ALA A 1 101 ? -7.928 -7.448 12.893 1.00 72.38 101 ALA A C 1
ATOM 875 O O . ALA A 1 101 ? -6.880 -7.370 12.244 1.00 72.38 101 ALA A O 1
ATOM 876 N N . GLY A 1 102 ? -8.916 -8.271 12.540 1.00 78.44 102 GLY A N 1
ATOM 877 C CA . GLY A 1 102 ? -8.922 -9.097 11.342 1.00 78.44 102 GLY A CA 1
ATOM 878 C C . GLY A 1 102 ? -8.896 -8.268 10.058 1.00 78.44 102 GLY A C 1
ATOM 879 O O . GLY A 1 102 ? -8.126 -8.570 9.156 1.00 78.44 102 GLY A O 1
ATOM 880 N N . LEU A 1 103 ? -9.665 -7.183 9.972 1.00 78.69 103 LEU A N 1
ATOM 881 C CA . LEU A 1 103 ? -9.637 -6.263 8.831 1.00 78.69 103 LEU A CA 1
ATOM 882 C C . LEU A 1 103 ? -8.272 -5.586 8.678 1.00 78.69 103 LEU A C 1
ATOM 884 O O . LEU A 1 103 ? -7.720 -5.575 7.579 1.00 78.69 103 LEU A O 1
ATOM 888 N N . ALA A 1 104 ? -7.701 -5.074 9.773 1.00 80.19 104 ALA A N 1
ATOM 889 C CA . ALA A 1 104 ? -6.379 -4.449 9.752 1.00 80.19 104 ALA A CA 1
ATOM 890 C C . ALA A 1 104 ? -5.292 -5.420 9.260 1.00 80.19 104 ALA A C 1
ATOM 892 O O . ALA A 1 104 ? -4.513 -5.091 8.366 1.00 80.19 104 ALA A O 1
ATOM 893 N N . SER A 1 105 ? -5.268 -6.637 9.812 1.00 82.31 105 SER A N 1
ATOM 894 C CA . SER A 1 105 ? -4.312 -7.674 9.407 1.00 82.31 105 SER A CA 1
ATOM 895 C C . SER A 1 105 ? -4.530 -8.142 7.967 1.00 82.31 105 SER A C 1
ATOM 897 O O . SER A 1 105 ? -3.551 -8.348 7.254 1.00 82.31 105 SER A O 1
ATOM 899 N N . GLY A 1 106 ? -5.779 -8.212 7.501 1.00 84.75 106 GLY A N 1
ATOM 900 C CA . GLY A 1 106 ? -6.104 -8.546 6.113 1.00 84.75 106 GLY A CA 1
ATOM 901 C C . GLY A 1 106 ? -5.545 -7.555 5.110 1.00 84.75 106 GLY A C 1
ATOM 902 O O . GLY A 1 106 ? -4.973 -7.964 4.105 1.00 84.75 106 GLY A O 1
ATOM 903 N N . TRP A 1 107 ? -5.624 -6.258 5.407 1.00 84.56 107 TRP A N 1
ATOM 904 C CA . TRP A 1 107 ? -5.016 -5.239 4.554 1.00 84.56 107 TRP A CA 1
ATOM 905 C C . TRP A 1 107 ? -3.493 -5.335 4.523 1.00 84.56 107 TRP A C 1
ATOM 907 O O . TRP A 1 107 ? -2.904 -5.186 3.456 1.00 84.56 107 TRP A O 1
ATOM 917 N N . ILE A 1 108 ? -2.849 -5.620 5.656 1.00 85.44 108 ILE A N 1
ATOM 918 C CA . ILE A 1 108 ? -1.387 -5.767 5.720 1.00 85.44 108 ILE A CA 1
ATOM 919 C C . ILE A 1 108 ? -0.936 -6.999 4.928 1.00 85.44 108 ILE A C 1
ATOM 921 O O . ILE A 1 108 ? -0.080 -6.887 4.052 1.00 85.44 108 ILE A O 1
ATOM 925 N N . VAL A 1 109 ? -1.533 -8.162 5.205 1.00 86.62 109 VAL A N 1
ATOM 926 C CA . VAL A 1 109 ? -1.193 -9.427 4.538 1.00 86.62 109 VAL A CA 1
ATOM 927 C C . VAL A 1 109 ? -1.532 -9.357 3.052 1.00 86.62 109 VAL A C 1
ATOM 929 O O . VAL A 1 109 ? -0.692 -9.685 2.222 1.00 86.62 109 VAL A O 1
ATOM 932 N N . GLY A 1 110 ? -2.724 -8.871 2.705 1.00 86.75 110 GLY A N 1
ATOM 933 C CA . GLY A 1 110 ? -3.157 -8.716 1.319 1.00 86.75 110 GLY A CA 1
ATOM 934 C C . GLY A 1 110 ? -2.240 -7.795 0.521 1.00 86.75 110 GLY A C 1
ATOM 935 O O . GLY A 1 110 ? -1.838 -8.144 -0.584 1.00 86.75 110 GLY A O 1
ATOM 936 N N . SER A 1 111 ? -1.827 -6.664 1.102 1.00 86.94 111 SER A N 1
ATOM 937 C CA . SER A 1 111 ? -0.874 -5.759 0.448 1.00 86.94 111 SER A CA 1
ATOM 938 C C . SER A 1 111 ? 0.485 -6.428 0.244 1.00 86.94 111 SER A C 1
ATOM 940 O O . SER A 1 111 ? 1.051 -6.325 -0.838 1.00 86.94 111 SER A O 1
ATOM 942 N N . ALA A 1 112 ? 0.991 -7.170 1.234 1.00 86.12 112 ALA A N 1
ATOM 943 C CA . ALA A 1 112 ? 2.244 -7.912 1.093 1.00 86.12 112 ALA A CA 1
ATOM 944 C C . ALA A 1 112 ? 2.176 -8.973 -0.023 1.00 86.12 112 ALA A C 1
ATOM 946 O O . ALA A 1 112 ? 3.118 -9.094 -0.807 1.00 86.12 112 ALA A O 1
ATOM 947 N N . VAL A 1 113 ? 1.056 -9.697 -0.133 1.00 89.31 113 VAL A N 1
ATOM 948 C CA . VAL A 1 113 ? 0.823 -10.676 -1.209 1.00 89.31 113 VAL A CA 1
ATOM 949 C C . VAL A 1 113 ? 0.804 -9.994 -2.576 1.00 89.31 113 VAL A C 1
ATOM 951 O O . VAL A 1 113 ? 1.499 -10.447 -3.479 1.00 89.31 113 VAL A O 1
ATOM 954 N N . LEU A 1 114 ? 0.080 -8.880 -2.719 1.00 89.88 114 LEU A N 1
ATOM 955 C CA . LEU A 1 114 ? -0.003 -8.139 -3.984 1.00 89.88 114 LEU A CA 1
ATOM 956 C C . LEU A 1 114 ? 1.347 -7.552 -4.406 1.00 89.88 114 LEU A C 1
ATOM 958 O O . LEU A 1 114 ? 1.676 -7.551 -5.588 1.00 89.88 114 LEU A O 1
ATOM 962 N N . ILE A 1 115 ? 2.157 -7.097 -3.449 1.00 88.38 115 ILE A N 1
ATOM 963 C CA . ILE A 1 115 ? 3.522 -6.627 -3.712 1.00 88.38 115 ILE A CA 1
ATOM 964 C C . ILE A 1 115 ? 4.395 -7.774 -4.234 1.00 88.38 115 ILE A C 1
ATOM 966 O O . ILE A 1 115 ? 5.117 -7.602 -5.221 1.00 88.38 115 ILE A O 1
ATOM 970 N N . ALA A 1 116 ? 4.327 -8.944 -3.596 1.00 88.31 116 ALA A N 1
ATOM 971 C CA . ALA A 1 116 ? 5.079 -10.119 -4.022 1.00 88.31 116 ALA A CA 1
ATOM 972 C C . ALA A 1 116 ? 4.645 -10.584 -5.422 1.00 88.31 116 ALA A C 1
ATOM 974 O O . ALA A 1 116 ? 5.489 -10.814 -6.286 1.00 88.31 116 ALA A O 1
ATOM 975 N N . GLU A 1 117 ? 3.336 -10.652 -5.667 1.00 90.06 117 GLU A N 1
ATOM 976 C CA . GLU A 1 117 ? 2.753 -11.004 -6.963 1.00 90.06 117 GLU A CA 1
ATOM 977 C C . GLU A 1 117 ? 3.167 -10.019 -8.059 1.00 90.06 117 GLU A C 1
ATOM 979 O O . GLU A 1 117 ? 3.639 -10.431 -9.115 1.00 90.06 117 GLU A O 1
ATOM 984 N N . GLN A 1 118 ? 3.069 -8.714 -7.802 1.00 87.69 118 GLN A N 1
ATOM 985 C CA . GLN A 1 118 ? 3.490 -7.695 -8.755 1.00 87.69 118 GLN A CA 1
ATOM 986 C C . GLN A 1 118 ? 4.983 -7.796 -9.084 1.00 87.69 118 GLN A C 1
ATOM 988 O O . GLN A 1 118 ? 5.363 -7.670 -10.247 1.00 87.69 118 GLN A O 1
ATOM 993 N N . THR A 1 119 ? 5.822 -8.043 -8.076 1.00 86.62 119 THR A N 1
ATOM 994 C CA . THR A 1 119 ? 7.268 -8.217 -8.266 1.00 86.62 119 THR A CA 1
ATOM 995 C C . THR A 1 119 ? 7.555 -9.447 -9.130 1.00 86.62 119 THR A C 1
ATOM 997 O O . THR A 1 119 ? 8.346 -9.376 -10.069 1.00 86.62 119 THR A O 1
ATOM 1000 N N . LEU A 1 120 ? 6.862 -10.560 -8.870 1.00 87.81 120 LEU A N 1
ATOM 1001 C CA . LEU A 1 120 ? 6.972 -11.782 -9.664 1.00 87.81 120 LEU A CA 1
ATOM 1002 C C . LEU A 1 120 ? 6.539 -11.558 -11.119 1.00 87.81 120 LEU A C 1
ATOM 1004 O O . LEU A 1 120 ? 7.262 -11.935 -12.039 1.00 87.81 120 LEU A O 1
ATOM 1008 N N . LEU A 1 121 ? 5.388 -10.916 -11.332 1.00 87.56 121 LEU A N 1
ATOM 1009 C CA . LEU A 1 121 ? 4.868 -10.614 -12.667 1.00 87.56 121 LEU A CA 1
ATOM 1010 C C . LEU A 1 121 ? 5.806 -9.691 -13.448 1.00 87.56 121 LEU A C 1
ATOM 1012 O O . LEU A 1 121 ? 6.006 -9.899 -14.645 1.00 87.56 121 LEU A O 1
ATOM 1016 N N . ALA A 1 122 ? 6.400 -8.694 -12.786 1.00 84.81 122 ALA A N 1
ATOM 1017 C CA . ALA A 1 122 ? 7.375 -7.801 -13.403 1.00 84.81 122 ALA A CA 1
ATOM 1018 C C . ALA A 1 122 ? 8.630 -8.563 -13.857 1.00 84.81 122 ALA A C 1
ATOM 1020 O O . ALA A 1 122 ? 9.045 -8.413 -15.007 1.00 84.81 122 ALA A O 1
ATOM 1021 N N . ASN A 1 123 ? 9.178 -9.430 -12.998 1.00 86.31 123 ASN A N 1
ATOM 1022 C CA . ASN A 1 123 ? 10.347 -10.250 -13.326 1.00 86.31 123 ASN A CA 1
ATOM 1023 C C . ASN A 1 123 ? 10.063 -11.207 -14.489 1.00 86.31 123 ASN A C 1
ATOM 1025 O O . ASN A 1 123 ? 10.825 -11.253 -15.449 1.00 86.31 123 ASN A O 1
ATOM 1029 N N . LEU A 1 124 ? 8.926 -11.902 -14.456 1.00 88.44 124 LEU A N 1
ATOM 1030 C CA . LEU A 1 124 ? 8.529 -12.834 -15.512 1.00 88.44 124 LEU A CA 1
ATOM 1031 C C . LEU A 1 124 ? 8.307 -12.118 -16.854 1.00 88.44 124 LEU A C 1
ATOM 1033 O O . LEU A 1 124 ? 8.717 -12.597 -17.910 1.00 88.44 124 LEU A O 1
ATOM 1037 N N . SER A 1 125 ? 7.701 -10.929 -16.816 1.00 86.50 125 SER A N 1
ATOM 1038 C CA . SER A 1 125 ? 7.486 -10.118 -18.017 1.00 86.50 125 SER A CA 1
ATOM 1039 C C . SER A 1 125 ? 8.792 -9.597 -18.617 1.00 86.50 125 SER A C 1
ATOM 1041 O O . SER A 1 125 ? 8.878 -9.437 -19.837 1.00 86.50 125 SER A O 1
ATOM 1043 N N . TYR A 1 126 ? 9.792 -9.334 -17.773 1.00 84.50 126 TYR A N 1
ATOM 1044 C CA . TYR A 1 126 ? 11.139 -8.970 -18.198 1.00 84.50 126 TYR A CA 1
ATOM 1045 C C . TYR A 1 126 ? 11.873 -10.167 -18.814 1.00 84.50 126 TYR A C 1
ATOM 1047 O O . TYR A 1 126 ? 12.334 -10.071 -19.949 1.00 84.50 126 TYR A O 1
ATOM 1055 N N . GLU A 1 127 ? 11.904 -11.315 -18.131 1.00 88.62 127 GLU A N 1
ATOM 1056 C CA . GLU A 1 127 ? 12.574 -12.534 -18.612 1.00 88.62 127 GLU A CA 1
ATOM 1057 C C . GLU A 1 127 ? 12.036 -13.016 -19.966 1.00 88.62 127 GLU A C 1
ATOM 1059 O O . GLU A 1 127 ? 12.795 -13.484 -20.812 1.00 88.62 127 GLU A O 1
ATOM 1064 N N . TRP A 1 128 ? 10.729 -12.888 -20.199 1.00 87.88 128 TRP A N 1
ATOM 1065 C CA . TRP A 1 128 ? 10.095 -13.316 -21.451 1.00 87.88 128 TRP A CA 1
ATOM 1066 C C . TRP A 1 128 ? 10.073 -12.227 -22.536 1.00 87.88 128 TRP A C 1
ATOM 1068 O O . TRP A 1 128 ? 9.516 -12.442 -23.616 1.00 87.88 128 TRP A O 1
ATOM 1078 N N . GLY A 1 129 ? 10.647 -11.047 -22.268 1.00 84.94 129 GLY A N 1
ATOM 1079 C CA . GLY A 1 129 ? 10.663 -9.914 -23.199 1.00 84.94 129 GLY A CA 1
ATOM 1080 C C . GLY A 1 129 ? 9.267 -9.384 -23.555 1.00 84.94 129 GLY A C 1
ATOM 1081 O O . GLY A 1 129 ? 9.074 -8.778 -24.613 1.00 84.94 129 GLY A O 1
ATOM 1082 N N . LEU A 1 130 ? 8.265 -9.628 -22.702 1.00 82.25 130 LEU A N 1
ATOM 1083 C CA . LEU A 1 130 ? 6.874 -9.232 -22.947 1.00 82.25 130 LEU A CA 1
ATOM 1084 C C . LEU A 1 130 ? 6.702 -7.715 -22.885 1.00 82.25 130 LEU A C 1
ATOM 1086 O O . LEU A 1 130 ? 6.009 -7.139 -23.723 1.00 82.25 130 LEU A O 1
ATOM 1090 N N . LEU A 1 131 ? 7.379 -7.065 -21.934 1.00 78.06 131 LEU A N 1
ATOM 1091 C CA . LEU A 1 131 ? 7.345 -5.607 -21.783 1.00 78.06 131 LEU A CA 1
ATOM 1092 C C . LEU A 1 131 ? 7.945 -4.880 -22.993 1.00 78.06 131 LEU A C 1
ATOM 1094 O O . LEU A 1 131 ? 7.459 -3.813 -23.354 1.00 78.06 131 LEU A O 1
ATOM 1098 N N . GLU A 1 132 ? 8.956 -5.462 -23.640 1.00 80.12 132 GLU A N 1
ATOM 1099 C CA . GLU A 1 132 ? 9.584 -4.879 -24.831 1.00 80.12 132 GLU A CA 1
ATOM 1100 C C . GLU A 1 132 ? 8.736 -5.094 -26.088 1.00 80.12 132 GLU A C 1
ATOM 1102 O O . GLU A 1 132 ? 8.578 -4.181 -26.897 1.00 80.12 132 GLU A O 1
ATOM 1107 N N . ARG A 1 133 ? 8.162 -6.293 -26.254 1.00 83.69 133 ARG A N 1
ATOM 1108 C CA . ARG A 1 133 ? 7.380 -6.643 -27.450 1.00 83.69 133 ARG A CA 1
ATOM 1109 C C . ARG A 1 133 ? 5.955 -6.092 -27.426 1.00 83.69 133 ARG A C 1
ATOM 1111 O O . ARG A 1 133 ? 5.439 -5.699 -28.467 1.00 83.69 133 ARG A O 1
ATOM 1118 N N . TRP A 1 134 ? 5.311 -6.087 -26.259 1.00 83.69 134 TRP A N 1
ATOM 1119 C CA . TRP A 1 134 ? 3.895 -5.746 -26.094 1.00 83.69 134 TRP A CA 1
ATOM 1120 C C . TRP A 1 134 ? 3.661 -4.930 -24.812 1.00 83.69 134 TRP A C 1
ATOM 1122 O O . TRP A 1 134 ? 2.945 -5.389 -23.916 1.00 83.69 134 TRP A O 1
ATOM 1132 N N . PRO A 1 135 ? 4.222 -3.712 -24.698 1.00 77.19 135 PRO A N 1
ATOM 1133 C CA . PRO A 1 135 ? 4.198 -2.935 -23.456 1.00 77.19 135 PRO A CA 1
ATOM 1134 C C . PRO A 1 135 ? 2.776 -2.689 -22.936 1.00 77.19 135 PRO A C 1
ATOM 1136 O O . PRO A 1 135 ? 2.479 -2.938 -21.769 1.00 77.19 135 PRO A O 1
ATOM 1139 N N . ASN A 1 136 ? 1.860 -2.285 -23.822 1.00 82.25 136 ASN A N 1
ATOM 1140 C CA . ASN A 1 136 ? 0.482 -1.974 -23.442 1.00 82.25 136 ASN A CA 1
ATOM 1141 C C . ASN A 1 136 ? -0.313 -3.229 -23.055 1.00 82.25 136 ASN A C 1
ATOM 1143 O O . ASN A 1 136 ? -0.990 -3.233 -22.031 1.00 82.25 136 ASN A O 1
ATOM 1147 N N . ALA A 1 137 ? -0.230 -4.303 -23.848 1.00 82.44 137 ALA A N 1
ATOM 1148 C CA . ALA A 1 137 ? -0.978 -5.533 -23.577 1.00 82.44 137 ALA A CA 1
ATOM 1149 C C . ALA A 1 137 ? -0.495 -6.214 -22.287 1.00 82.44 137 ALA A C 1
ATOM 1151 O O . ALA A 1 137 ? -1.312 -6.661 -21.486 1.00 82.44 137 ALA A O 1
ATOM 1152 N N . THR A 1 138 ? 0.821 -6.215 -22.054 1.00 82.81 138 THR A N 1
ATOM 1153 C CA . THR A 1 138 ? 1.431 -6.725 -20.819 1.00 82.81 138 THR A CA 1
ATOM 1154 C C . THR A 1 138 ? 0.969 -5.914 -19.611 1.00 82.81 138 THR A C 1
ATOM 1156 O O . THR A 1 138 ? 0.556 -6.492 -18.608 1.00 82.81 138 THR A O 1
ATOM 1159 N N . GLY A 1 139 ? 0.940 -4.580 -19.722 1.00 81.56 139 GLY A N 1
ATOM 1160 C CA . GLY A 1 139 ? 0.414 -3.704 -18.672 1.00 81.56 139 GLY A CA 1
ATOM 1161 C C . GLY A 1 139 ? -1.045 -4.006 -18.313 1.00 81.56 139 GLY A C 1
ATOM 1162 O O . GLY A 1 139 ? -1.365 -4.174 -17.136 1.00 81.56 139 GLY A O 1
ATOM 1163 N N . TRP A 1 140 ? -1.923 -4.148 -19.313 1.00 85.44 140 TRP A N 1
ATOM 1164 C CA . TRP A 1 140 ? -3.331 -4.502 -19.087 1.00 85.44 140 TRP A CA 1
ATOM 1165 C C . TRP A 1 140 ? -3.510 -5.901 -18.494 1.00 85.44 140 TRP A C 1
ATOM 1167 O O . TRP A 1 140 ? -4.356 -6.084 -17.620 1.00 85.44 140 TRP A O 1
ATOM 1177 N N . ALA A 1 141 ? -2.709 -6.877 -18.927 1.00 87.44 141 ALA A N 1
ATOM 1178 C CA . ALA A 1 141 ? -2.748 -8.233 -18.389 1.00 87.44 141 ALA A CA 1
ATOM 1179 C C . ALA A 1 141 ? -2.341 -8.268 -16.908 1.00 87.44 141 ALA A C 1
ATOM 1181 O O . ALA A 1 141 ? -3.064 -8.840 -16.094 1.00 87.44 141 ALA A O 1
ATOM 1182 N N . ILE A 1 142 ? -1.240 -7.600 -16.544 1.00 87.06 142 ILE A N 1
ATOM 1183 C CA . ILE A 1 142 ? -0.793 -7.475 -15.147 1.00 87.06 142 ILE A CA 1
ATOM 1184 C C . ILE A 1 142 ? -1.885 -6.818 -14.298 1.00 87.06 142 ILE A C 1
ATOM 1186 O O . ILE A 1 142 ? -2.203 -7.307 -13.216 1.00 87.06 142 ILE A O 1
ATOM 1190 N N . LEU A 1 143 ? -2.502 -5.742 -14.794 1.00 85.75 143 LEU A N 1
ATOM 1191 C CA . LEU A 1 143 ? -3.579 -5.054 -14.084 1.00 85.75 143 LEU A CA 1
ATOM 1192 C C . LEU A 1 143 ? -4.796 -5.971 -13.886 1.00 85.75 143 LEU A C 1
ATOM 1194 O O . LEU A 1 143 ? -5.337 -6.040 -12.784 1.00 85.75 143 LEU A O 1
ATOM 1198 N N . GLY A 1 144 ? -5.189 -6.720 -14.918 1.00 88.88 144 GLY A N 1
ATOM 1199 C CA . GLY A 1 144 ? -6.270 -7.702 -14.837 1.00 88.88 144 GLY A CA 1
ATOM 1200 C C . GLY A 1 144 ? -6.010 -8.788 -13.790 1.00 88.88 144 GLY A C 1
ATOM 1201 O O . GLY A 1 144 ? -6.895 -9.073 -12.983 1.00 88.88 144 GLY A O 1
ATOM 1202 N N . ILE A 1 145 ? -4.791 -9.340 -13.756 1.00 90.94 145 ILE A N 1
ATOM 1203 C CA . ILE A 1 145 ? -4.376 -10.331 -12.751 1.00 90.94 145 ILE A CA 1
ATOM 1204 C C . ILE A 1 145 ? -4.485 -9.732 -11.346 1.00 90.94 145 ILE A C 1
ATOM 1206 O O . ILE A 1 145 ? -5.168 -10.299 -10.498 1.00 90.94 145 ILE A O 1
ATOM 1210 N N . LEU A 1 146 ? -3.920 -8.541 -11.124 1.00 88.25 146 LEU A N 1
ATOM 1211 C CA . LEU A 1 146 ? -3.965 -7.877 -9.819 1.00 88.25 146 LEU A CA 1
ATOM 1212 C C . LEU A 1 146 ? -5.402 -7.596 -9.354 1.00 88.25 146 LEU A C 1
ATOM 1214 O O . LEU A 1 146 ? -5.704 -7.771 -8.177 1.00 88.25 146 LEU A O 1
ATOM 1218 N N . VAL A 1 147 ? -6.315 -7.208 -10.250 1.00 88.94 147 VAL A N 1
ATOM 1219 C CA . VAL A 1 147 ? -7.735 -7.001 -9.905 1.00 88.94 147 VAL A CA 1
ATOM 1220 C C . VAL A 1 147 ? -8.398 -8.302 -9.450 1.00 88.94 147 VAL A C 1
ATOM 1222 O O . VAL A 1 147 ? -9.140 -8.306 -8.462 1.00 88.94 147 VAL A O 1
ATOM 1225 N N . VAL A 1 148 ? -8.130 -9.410 -10.145 1.00 91.69 148 VAL A N 1
ATOM 1226 C CA . VAL A 1 148 ? -8.641 -10.731 -9.755 1.00 91.69 148 VAL A CA 1
ATOM 1227 C C . VAL A 1 148 ? -8.059 -11.146 -8.404 1.00 91.69 148 VAL A C 1
ATOM 1229 O O . VAL A 1 148 ? -8.817 -11.551 -7.523 1.00 91.69 148 VAL A O 1
ATOM 1232 N N . SER A 1 149 ? -6.756 -10.971 -8.196 1.00 90.56 149 SER A N 1
ATOM 1233 C CA . SER A 1 149 ? -6.075 -11.310 -6.944 1.00 90.56 149 SER A CA 1
ATOM 1234 C C . SER A 1 149 ? -6.579 -10.483 -5.763 1.00 90.56 149 SER A C 1
ATOM 1236 O O . SER A 1 149 ? -6.896 -11.050 -4.719 1.00 90.56 149 SER A O 1
ATOM 1238 N N . VAL A 1 150 ? -6.780 -9.170 -5.934 1.00 88.00 150 VAL A N 1
ATOM 1239 C CA . VAL A 1 150 ? -7.424 -8.313 -4.920 1.00 88.00 150 VAL A CA 1
ATOM 1240 C C . VAL A 1 150 ? -8.787 -8.878 -4.539 1.00 88.00 150 VAL A C 1
ATOM 1242 O O . VAL A 1 150 ? -9.092 -9.012 -3.355 1.00 88.00 150 VAL A O 1
ATOM 1245 N N . ARG A 1 151 ? -9.609 -9.243 -5.528 1.00 89.75 151 ARG A N 1
ATOM 1246 C CA . ARG A 1 151 ? -10.946 -9.782 -5.274 1.00 89.75 151 ARG A CA 1
ATOM 1247 C C . ARG A 1 151 ? -10.896 -11.111 -4.525 1.00 89.75 151 ARG A C 1
ATOM 1249 O O . ARG A 1 151 ? -11.622 -11.267 -3.550 1.00 89.75 151 ARG A O 1
ATOM 1256 N N . LEU A 1 152 ? -10.008 -12.023 -4.918 1.00 89.81 152 LEU A N 1
ATOM 1257 C CA . LEU A 1 152 ? -9.812 -13.303 -4.233 1.00 89.81 152 LEU A CA 1
ATOM 1258 C C . LEU A 1 152 ? -9.352 -13.118 -2.783 1.00 89.81 152 LEU A C 1
ATOM 1260 O O . LEU A 1 152 ? -9.864 -13.791 -1.889 1.00 89.81 152 LEU A O 1
ATOM 1264 N N . ILE A 1 153 ? -8.429 -12.184 -2.540 1.00 88.31 153 ILE A N 1
ATOM 1265 C CA . ILE A 1 153 ? -7.969 -11.840 -1.192 1.00 88.31 153 ILE A CA 1
ATOM 1266 C C . ILE A 1 153 ? -9.137 -11.294 -0.368 1.00 88.31 153 ILE A C 1
ATOM 1268 O O . ILE A 1 153 ? -9.372 -11.771 0.739 1.00 88.31 153 ILE A O 1
ATOM 1272 N N . VAL A 1 154 ? -9.898 -10.335 -0.901 1.00 86.56 154 VAL A N 1
ATOM 1273 C CA . VAL A 1 154 ? -11.040 -9.730 -0.200 1.00 86.56 154 VAL A CA 1
ATOM 1274 C C . VAL A 1 154 ? -12.119 -10.770 0.104 1.00 86.56 154 VAL A C 1
ATOM 1276 O O . VAL A 1 154 ? -12.585 -10.850 1.243 1.00 86.56 154 VAL A O 1
ATOM 1279 N N . ASP A 1 155 ? -12.496 -11.588 -0.876 1.00 88.12 155 ASP A N 1
ATOM 1280 C CA . ASP A 1 155 ? -13.530 -12.613 -0.729 1.00 88.12 155 ASP A CA 1
ATOM 1281 C C . ASP A 1 155 ? -13.092 -13.697 0.270 1.00 88.12 155 ASP A C 1
ATOM 1283 O O . ASP A 1 155 ? -13.840 -14.031 1.196 1.00 88.12 155 ASP A O 1
ATOM 1287 N N . GLY A 1 156 ? -11.856 -14.192 0.145 1.00 86.44 156 GLY A N 1
ATOM 1288 C CA . GLY A 1 156 ? -11.282 -15.191 1.046 1.00 86.44 156 GLY A CA 1
ATOM 1289 C C . GLY A 1 156 ? -11.148 -14.679 2.479 1.00 86.44 156 GLY A C 1
ATOM 1290 O O . GLY A 1 156 ? -11.559 -15.353 3.427 1.00 86.44 156 GLY A O 1
ATOM 1291 N N . TRP A 1 157 ? -10.656 -13.452 2.650 1.00 86.69 157 TRP A N 1
ATOM 1292 C CA . TRP A 1 157 ? -10.510 -12.842 3.968 1.00 86.69 157 TRP A CA 1
ATOM 1293 C C . TRP A 1 157 ? -11.869 -12.582 4.622 1.00 86.69 157 TRP A C 1
ATOM 1295 O O . TRP A 1 157 ? -12.077 -12.899 5.793 1.00 86.69 157 TRP A O 1
ATOM 1305 N N . THR A 1 158 ? -12.844 -12.092 3.853 1.00 84.31 158 THR A N 1
ATOM 1306 C CA . THR A 1 158 ? -14.217 -11.884 4.331 1.00 84.31 158 THR A CA 1
ATOM 1307 C C . THR A 1 158 ? -14.866 -13.202 4.755 1.00 84.31 158 THR A C 1
ATOM 1309 O O . THR A 1 158 ? -15.538 -13.258 5.788 1.00 84.31 158 THR A O 1
ATOM 1312 N N . ALA A 1 159 ? -14.664 -14.280 3.992 1.00 86.06 159 ALA A N 1
ATOM 1313 C CA . ALA A 1 159 ? -15.146 -15.609 4.353 1.00 86.06 159 ALA A CA 1
ATOM 1314 C C . ALA A 1 159 ? -14.515 -16.103 5.667 1.00 86.06 159 ALA A C 1
ATOM 1316 O O . ALA A 1 159 ? -15.233 -16.602 6.538 1.00 86.06 159 ALA A O 1
ATOM 1317 N N . MET A 1 160 ? -13.206 -15.896 5.850 1.00 84.06 160 MET A N 1
ATOM 1318 C CA . MET A 1 160 ? -12.502 -16.236 7.090 1.00 84.06 160 MET A CA 1
ATOM 1319 C C . MET A 1 160 ? -13.086 -15.477 8.289 1.00 84.06 160 MET A C 1
ATOM 1321 O O . MET A 1 160 ? -13.461 -16.098 9.283 1.00 84.06 160 MET A O 1
ATOM 1325 N N . LEU A 1 161 ? -13.266 -14.156 8.169 1.00 83.56 161 LEU A N 1
ATOM 1326 C CA . LEU A 1 161 ? -13.840 -13.327 9.235 1.00 83.56 161 LEU A CA 1
ATOM 1327 C C . LEU A 1 161 ? -15.270 -13.751 9.598 1.00 83.56 161 LEU A C 1
ATOM 1329 O O . LEU A 1 161 ? -15.608 -13.820 10.780 1.00 83.56 161 LEU A O 1
ATOM 1333 N N . ARG A 1 162 ? -16.104 -14.093 8.606 1.00 82.12 162 ARG A N 1
ATOM 1334 C CA . ARG A 1 162 ? -17.467 -14.604 8.845 1.00 82.12 162 ARG A CA 1
ATOM 1335 C C . ARG A 1 162 ? -17.459 -15.931 9.602 1.00 82.12 162 ARG A C 1
ATOM 1337 O O . ARG A 1 162 ? -18.287 -16.127 10.491 1.00 82.12 162 ARG A O 1
ATOM 1344 N N . ASN A 1 163 ? -16.542 -16.834 9.266 1.00 80.31 163 ASN A N 1
ATOM 1345 C CA . ASN A 1 163 ? -16.430 -18.132 9.932 1.00 80.31 163 ASN A CA 1
ATOM 1346 C C . ASN A 1 163 ? -15.934 -17.990 11.378 1.00 80.31 163 ASN A C 1
ATOM 1348 O O . ASN A 1 163 ? -16.501 -18.618 12.272 1.00 80.31 163 ASN A O 1
ATOM 1352 N N . CYS A 1 164 ? -14.968 -17.104 11.629 1.00 71.81 164 CYS A N 1
ATOM 1353 C CA . CYS A 1 164 ? -14.509 -16.780 12.982 1.00 71.81 164 CYS A CA 1
ATOM 1354 C C . CYS A 1 164 ? -15.610 -16.118 13.830 1.00 71.81 164 CYS A C 1
ATOM 1356 O O . CYS A 1 164 ? -15.784 -16.456 14.999 1.00 71.81 164 CYS A O 1
ATOM 1358 N N . ALA A 1 165 ? -16.408 -15.216 13.250 1.00 72.19 165 ALA A N 1
ATOM 1359 C CA . ALA A 1 165 ? -17.536 -14.605 13.957 1.00 72.19 165 ALA A CA 1
ATOM 1360 C C . ALA A 1 165 ? -18.596 -15.644 14.370 1.00 72.19 165 ALA A C 1
ATOM 1362 O O . ALA A 1 165 ? -19.150 -15.562 15.463 1.00 72.19 165 ALA A O 1
ATOM 1363 N N . ARG A 1 166 ? -18.848 -16.655 13.525 1.00 72.12 166 ARG A N 1
ATOM 1364 C CA . ARG A 1 166 ? -19.777 -17.756 13.836 1.00 72.12 166 ARG A CA 1
ATOM 1365 C C . ARG A 1 166 ? -19.259 -18.696 14.924 1.00 72.12 166 ARG A C 1
ATOM 1367 O O . ARG A 1 166 ? -20.070 -19.196 15.696 1.00 72.12 166 ARG A O 1
ATOM 1374 N N . SER A 1 167 ? -17.951 -18.960 14.987 1.00 62.47 167 SER A N 1
ATOM 1375 C CA . SER A 1 167 ? -17.383 -19.837 16.022 1.00 62.47 167 SER A CA 1
ATOM 1376 C C . SER A 1 167 ? -17.381 -19.190 17.403 1.00 62.47 167 SER A C 1
ATOM 1378 O O . SER A 1 167 ? -17.483 -19.898 18.390 1.00 62.47 167 SER A O 1
ATOM 1380 N N . SER A 1 168 ? -17.287 -17.859 17.471 1.00 59.38 168 SER A 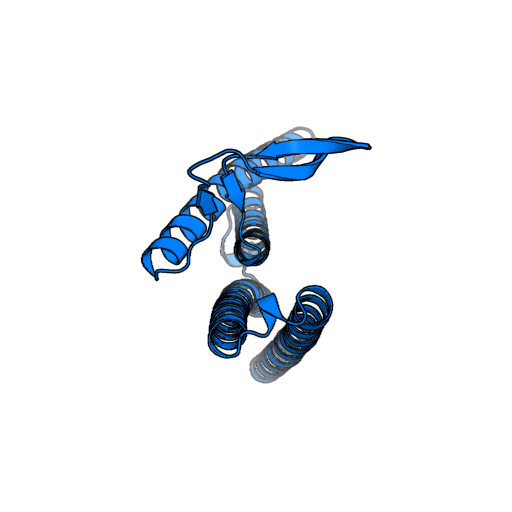N 1
ATOM 1381 C CA . SER A 1 168 ? -17.258 -17.111 18.733 1.00 59.38 168 SER A CA 1
ATOM 1382 C C . SER A 1 168 ? -18.644 -16.868 19.352 1.00 59.38 168 SER A C 1
ATOM 1384 O O . SER A 1 168 ? -18.723 -16.317 20.446 1.00 59.38 168 SER A O 1
ATOM 1386 N N . ALA A 1 169 ? -19.722 -17.227 18.645 1.00 59.62 169 ALA A N 1
ATOM 1387 C CA . ALA A 1 169 ? -21.111 -17.115 19.100 1.00 59.62 1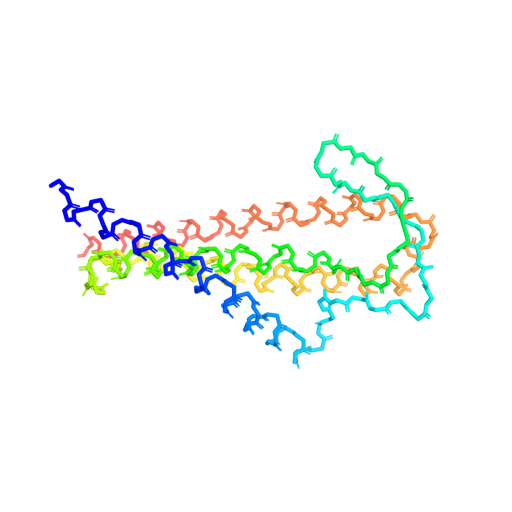69 ALA A CA 1
ATOM 1388 C C . ALA A 1 169 ? -21.682 -18.438 19.657 1.00 59.62 169 ALA A C 1
ATOM 1390 O O . ALA A 1 169 ? -22.857 -18.486 20.019 1.00 59.62 169 ALA A O 1
ATOM 1391 N N . LYS A 1 170 ? -20.873 -19.503 19.677 1.00 50.41 170 LYS A N 1
ATOM 1392 C CA . LYS A 1 170 ? -21.163 -20.787 20.325 1.00 50.41 170 LYS A CA 1
ATOM 1393 C C . LYS A 1 170 ? -20.366 -20.891 21.616 1.00 50.41 170 LYS A C 1
ATOM 1395 O O . LYS A 1 170 ? -20.907 -21.504 22.556 1.00 50.41 170 LYS A O 1
#

Sequence (170 aa):
MRFERLRFYLSGLAAVVFYFYMFHALERIVNRCGIITRIHYSSPKKKWTYIGDNWYFDEVTDDFTSVVVFLFVPALVLSYYFARLVYFWDLKRVFSTWCDAGLASGWIVGSAVLIAEQTLLANLSYEWGLLERWPNATGWAILGILVVSVRLIVDGWTAMLRNCARSSAK

Secondary structure (DSSP, 8-state):
-HHHHHHHHHHHHHHHHHHHHHHHHHHHHHHHTT--SEEEEEEEEEEEEEETTEEEEEEEEEEE-GGGHHHHHHHHHHHHHHHHHHHH--HHHHS-SHHHHHHHHHHHHHHHHHHHHHHHHHHHHHHTTHHHH-HHHHHHHHHHHHHHHHHHHHHHHHHHHHHHHHHTT-

pLDDT: mean 83.77, std 7.2, range [50.41, 94.0]

Radius of gyration: 20.01 Å; chains: 1; bounding box: 42×43×52 Å

Foldseek 3Di:
DVVLVVLLVVLVVQLVVQLVVQLVVVCVVCVVVVHDQKDFAPFWDFDFDCDDHDTDGDTDRMDGDPLSVLSSQLSNLVSVLSSVCSNVVDPCVSPVDVLSVLVSVLSVVLSVVLSVLLVVLVVVCVVVVVCVPPVPVSVVVNVVVSVVSSVCSVVVSVVVSVVVVVVVVD